Protein AF-K1TB72-F1 (afdb_monomer_lite)

Secondary structure (DSSP, 8-state):
----SB-TTT-PBPEEEEEEESS--EE-SS--SS-----STT-EE-SB-SSS-EEEEEEEETTTTEEE-PPPPPPPPHHHHHHHHHGGG-------

Foldseek 3Di:
DDDDQADPPPRDGWDKDKDFDQAWDKDDPDDDDDDPDQQDDPIAGAFDDGPPTTMHIWIADPVVRDIDGDRDDGDPHPVVVVCVVVVVVPPDDDDD

Radius of gyration: 19.25 Å; chains: 1; bounding box: 61×26×47 Å

Organism: NCBI:txid408170

pLDDT: mean 78.56, std 18.09, range [38.69, 98.06]

InterPro domains:
  IPR045504 Domain of unknown function DUF6487 [PF20097] (7-69)

Structure (mmCIF, N/CA/C/O backbone):
data_AF-K1TB72-F1
#
_entry.id   AF-K1TB72-F1
#
loop_
_atom_site.group_PDB
_atom_site.id
_atom_site.type_symbol
_atom_site.label_atom_id
_atom_site.label_alt_id
_atom_site.label_comp_id
_atom_site.label_asym_id
_atom_site.label_entity_id
_atom_site.label_seq_id
_atom_site.pdbx_PDB_ins_code
_atom_site.Cartn_x
_atom_site.Cartn_y
_atom_site.Cartn_z
_atom_site.occupancy
_atom_site.B_iso_or_equiv
_atom_site.auth_seq_id
_atom_site.auth_comp_id
_atom_site.auth_asym_id
_atom_site.auth_atom_id
_atom_site.pdbx_PDB_model_num
ATOM 1 N N . MET A 1 1 ? 9.975 11.547 6.328 1.00 56.12 1 MET A N 1
ATOM 2 C CA . MET A 1 1 ? 9.130 11.619 7.536 1.00 56.12 1 MET A CA 1
ATOM 3 C C . MET A 1 1 ? 8.634 10.222 7.785 1.00 56.12 1 MET A C 1
ATOM 5 O O . MET A 1 1 ? 8.154 9.630 6.828 1.00 56.12 1 MET A O 1
ATOM 9 N N . THR A 1 2 ? 8.786 9.721 9.005 1.00 81.12 2 THR A N 1
ATOM 10 C CA . THR A 1 2 ? 8.249 8.423 9.402 1.00 81.12 2 THR A CA 1
ATOM 11 C C . THR A 1 2 ? 6.823 8.573 9.934 1.00 81.12 2 THR A C 1
ATOM 13 O O . THR A 1 2 ? 6.527 9.549 10.627 1.00 81.12 2 THR A O 1
ATOM 16 N N . ILE A 1 3 ? 5.921 7.650 9.599 1.00 87.62 3 ILE A N 1
ATOM 17 C CA . ILE A 1 3 ? 4.568 7.592 10.154 1.00 87.62 3 ILE A CA 1
ATOM 18 C C . ILE A 1 3 ? 4.688 7.204 11.630 1.00 87.62 3 ILE A C 1
ATOM 20 O O . ILE A 1 3 ? 5.278 6.179 11.975 1.00 87.62 3 ILE A O 1
ATOM 24 N N . GLY A 1 4 ? 4.128 8.046 12.500 1.00 90.19 4 GLY A N 1
ATOM 25 C CA . GLY A 1 4 ? 4.056 7.792 13.936 1.00 90.19 4 GLY A CA 1
ATOM 26 C C . GLY A 1 4 ? 3.054 6.695 14.307 1.00 90.19 4 GLY A C 1
ATOM 27 O O . GLY A 1 4 ? 2.498 5.994 13.466 1.00 90.19 4 GLY A O 1
ATOM 28 N N . ASP A 1 5 ? 2.796 6.553 15.600 1.00 94.19 5 ASP A N 1
ATOM 29 C CA . ASP A 1 5 ? 1.813 5.622 16.161 1.00 94.19 5 ASP A CA 1
ATOM 30 C C . ASP A 1 5 ? 0.387 6.198 16.215 1.00 94.19 5 ASP A C 1
ATOM 32 O O . ASP A 1 5 ? -0.560 5.453 16.457 1.00 94.19 5 ASP A O 1
ATOM 36 N N . LYS A 1 6 ? 0.212 7.504 15.970 1.00 96.81 6 LYS A N 1
ATOM 37 C CA . LYS A 1 6 ? -1.090 8.185 15.975 1.00 96.81 6 LYS A CA 1
ATOM 38 C C . LYS A 1 6 ? -1.529 8.614 14.575 1.00 96.81 6 LYS A C 1
ATOM 40 O O . LYS A 1 6 ? -0.741 9.104 13.769 1.00 96.81 6 LYS A O 1
ATOM 45 N N . CYS A 1 7 ? -2.820 8.466 14.305 1.00 96.69 7 CYS A N 1
ATOM 46 C CA . CYS A 1 7 ? -3.469 8.866 13.069 1.00 96.69 7 CYS A CA 1
ATOM 47 C C . CYS A 1 7 ? -3.429 10.396 12.926 1.00 96.69 7 CYS A C 1
ATOM 49 O O . CYS A 1 7 ? -3.906 11.094 13.824 1.00 96.69 7 CYS A O 1
ATOM 51 N N . PRO A 1 8 ? -2.947 10.940 11.796 1.00 95.50 8 PRO A N 1
ATOM 52 C CA . PRO A 1 8 ? -2.843 12.384 11.601 1.00 95.50 8 PRO A CA 1
ATOM 53 C C . PRO A 1 8 ? -4.207 13.073 11.441 1.00 95.50 8 PRO A C 1
ATOM 55 O O . PRO A 1 8 ? -4.275 14.294 11.522 1.00 95.50 8 PRO A O 1
ATOM 58 N N . TYR A 1 9 ? -5.288 12.314 11.228 1.00 96.00 9 TYR A N 1
ATOM 59 C CA . TYR A 1 9 ? -6.635 12.860 11.038 1.00 96.00 9 TYR A CA 1
AT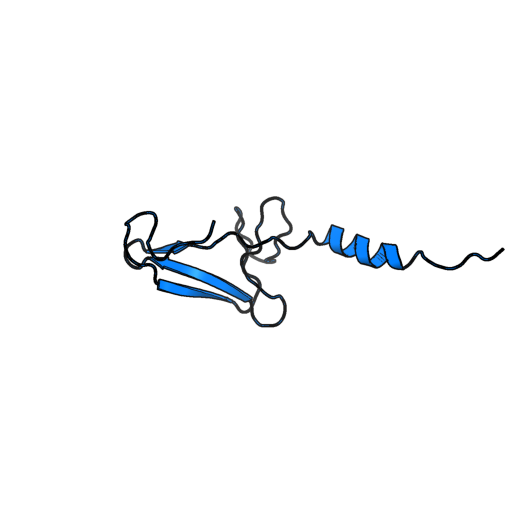OM 60 C C . TYR A 1 9 ? -7.465 12.881 12.326 1.00 96.00 9 TYR A C 1
ATOM 62 O O . TYR A 1 9 ? -8.179 13.847 12.571 1.00 96.00 9 TYR A O 1
ATOM 70 N N . CYS A 1 10 ? -7.386 11.833 13.156 1.00 97.62 10 CYS A N 1
ATOM 71 C CA . CYS A 1 10 ? -8.217 11.703 14.363 1.00 97.62 10 CYS A CA 1
ATOM 72 C C . CYS A 1 10 ? -7.426 11.571 15.674 1.00 97.62 10 CYS A C 1
ATOM 74 O O . CYS A 1 10 ? -8.030 11.497 16.742 1.00 97.62 10 CYS A O 1
ATOM 76 N N . GLY A 1 11 ? -6.092 11.498 15.613 1.00 96.94 11 GLY A N 1
ATOM 77 C CA . GLY A 1 11 ? -5.208 11.387 16.779 1.00 96.94 11 GLY A CA 1
ATOM 78 C C . GLY A 1 11 ? -5.199 10.023 17.481 1.00 96.94 11 GLY A C 1
ATOM 79 O O . GLY A 1 11 ? -4.471 9.855 18.456 1.00 96.94 11 GLY A O 1
ATOM 80 N N . ARG A 1 12 ? -5.985 9.041 17.018 1.00 97.56 12 ARG A N 1
ATOM 81 C CA . ARG A 1 12 ? -6.054 7.695 17.616 1.00 97.56 12 ARG A CA 1
ATOM 82 C C . ARG A 1 12 ? -4.920 6.787 17.168 1.00 97.56 12 ARG A C 1
ATOM 84 O O . ARG A 1 12 ? -4.223 7.092 16.210 1.00 97.56 12 ARG A O 1
ATOM 91 N N . GLU A 1 13 ? -4.746 5.667 17.859 1.00 97.69 13 GLU A N 1
ATOM 92 C CA . GLU A 1 13 ? -3.685 4.708 17.551 1.00 97.69 13 GLU A CA 1
ATOM 93 C C . GLU A 1 13 ? -3.842 4.061 16.177 1.00 97.69 13 GLU A C 1
ATOM 95 O O . GLU A 1 13 ? -4.943 3.766 15.709 1.00 97.69 13 GLU A O 1
ATOM 100 N N . LEU A 1 14 ? -2.697 3.859 15.537 1.00 97.81 14 LEU A N 1
ATOM 101 C CA . LEU A 1 14 ? -2.561 3.189 14.261 1.00 97.81 14 LEU A CA 1
ATOM 102 C C . LEU A 1 14 ? -2.147 1.735 14.466 1.00 97.81 14 LEU A C 1
ATOM 104 O O . LEU A 1 14 ? -1.167 1.439 15.149 1.00 97.81 14 LEU A O 1
ATOM 108 N N . LEU A 1 15 ? -2.844 0.832 13.784 1.00 97.44 15 LEU A N 1
ATOM 109 C CA . LEU A 1 15 ? -2.495 -0.580 13.729 1.00 97.44 15 LEU A CA 1
ATOM 110 C C . LEU A 1 15 ? -1.389 -0.789 12.692 1.00 97.44 15 LEU A C 1
ATOM 112 O O . LEU A 1 15 ? -1.520 -0.360 11.546 1.00 97.44 15 LEU A O 1
ATOM 116 N N . SER A 1 16 ? -0.298 -1.441 13.085 1.00 95.94 16 SER A N 1
ATOM 117 C CA . SER A 1 16 ? 0.756 -1.856 12.152 1.00 95.94 16 SER A CA 1
ATOM 118 C C . SER A 1 16 ? 0.318 -3.074 11.345 1.00 95.94 16 SER A C 1
ATOM 120 O O . SER A 1 16 ? -0.282 -3.998 11.893 1.00 95.94 16 SER A O 1
ATOM 122 N N . GLY A 1 17 ? 0.658 -3.104 10.059 1.00 94.50 17 GLY A N 1
ATOM 123 C CA . GLY A 1 17 ? 0.386 -4.247 9.195 1.00 94.50 17 GLY A CA 1
ATOM 124 C C . GLY A 1 17 ? 1.016 -4.096 7.816 1.00 94.50 17 GLY A C 1
ATOM 125 O O . GLY A 1 17 ? 1.862 -3.231 7.594 1.00 94.50 17 GLY A O 1
ATOM 126 N N . TYR A 1 18 ? 0.568 -4.926 6.878 1.00 92.62 18 TYR A N 1
ATOM 127 C CA . TYR A 1 18 ? 1.111 -4.981 5.524 1.00 92.62 18 TYR A CA 1
ATOM 128 C C . TYR A 1 18 ? -0.010 -4.950 4.487 1.00 92.62 18 TYR A C 1
ATOM 130 O O . TYR A 1 18 ? -1.001 -5.668 4.624 1.00 92.62 18 TYR A O 1
ATOM 138 N N . LEU A 1 19 ? 0.175 -4.184 3.411 1.00 91.88 19 LEU A N 1
ATOM 139 C CA . LEU A 1 19 ? -0.526 -4.454 2.155 1.00 91.88 19 LEU A CA 1
ATOM 140 C C . LEU A 1 19 ? 0.221 -5.577 1.441 1.00 91.88 19 LEU A C 1
ATOM 142 O O . LEU A 1 19 ? 1.442 -5.503 1.327 1.00 91.88 19 LEU A O 1
ATOM 146 N N . GLN A 1 20 ? -0.482 -6.611 0.982 1.00 90.44 20 GLN A N 1
ATOM 147 C CA . GLN A 1 20 ? 0.141 -7.821 0.438 1.00 90.44 20 GLN A CA 1
ATOM 148 C C . GLN A 1 20 ? -0.511 -8.247 -0.875 1.00 90.44 20 GLN A C 1
ATOM 150 O O . GLN A 1 20 ? -1.729 -8.183 -1.033 1.00 90.44 20 GLN A O 1
ATOM 155 N N . SER A 1 21 ? 0.312 -8.704 -1.815 1.00 86.44 21 SER A N 1
ATOM 156 C CA . SER A 1 21 ? -0.116 -9.228 -3.107 1.00 86.44 21 SER A CA 1
ATOM 157 C C . SER A 1 21 ? 0.886 -10.256 -3.640 1.00 86.44 21 SER A C 1
ATOM 159 O O . SER A 1 21 ? 2.075 -10.246 -3.316 1.00 86.44 21 SER A O 1
ATOM 161 N N . ALA A 1 22 ? 0.411 -11.141 -4.516 1.00 82.69 22 ALA A N 1
ATOM 162 C CA . ALA A 1 22 ? 1.274 -12.043 -5.279 1.00 82.69 22 ALA A CA 1
ATOM 163 C C . ALA A 1 22 ? 2.078 -11.311 -6.376 1.00 82.69 22 ALA A C 1
ATOM 165 O O . ALA A 1 22 ? 3.025 -11.871 -6.926 1.00 82.69 22 ALA A O 1
ATOM 166 N N . ARG A 1 23 ? 1.696 -10.074 -6.723 1.00 80.56 23 ARG A N 1
ATOM 167 C CA . ARG A 1 23 ? 2.338 -9.219 -7.738 1.00 80.56 23 ARG A CA 1
ATOM 168 C C . ARG A 1 23 ? 2.685 -7.855 -7.155 1.00 80.56 23 ARG A C 1
ATOM 170 O O . ARG A 1 23 ? 2.079 -7.461 -6.168 1.00 80.56 23 ARG A O 1
ATOM 177 N N . GLN A 1 24 ? 3.586 -7.128 -7.820 1.00 83.88 24 GLN A N 1
ATOM 178 C CA . GLN A 1 24 ? 3.966 -5.760 -7.455 1.00 83.88 24 GLN A CA 1
ATOM 179 C C . GLN A 1 24 ? 2.742 -4.871 -7.182 1.00 83.88 24 GLN A C 1
ATOM 181 O O . GLN A 1 24 ? 1.819 -4.822 -7.994 1.00 83.88 24 GLN A O 1
ATOM 186 N N . ILE A 1 25 ? 2.768 -4.150 -6.060 1.00 88.81 25 ILE A N 1
ATOM 187 C CA . ILE A 1 25 ? 1.770 -3.132 -5.726 1.00 88.81 25 ILE A CA 1
ATOM 188 C C . ILE A 1 25 ? 2.298 -1.786 -6.222 1.00 88.81 25 ILE A C 1
ATOM 190 O O . ILE A 1 25 ? 3.414 -1.382 -5.872 1.00 88.81 25 ILE A O 1
ATOM 194 N N . ILE A 1 26 ? 1.493 -1.102 -7.031 1.00 89.94 26 ILE A N 1
ATOM 195 C CA . ILE A 1 26 ? 1.773 0.243 -7.535 1.00 89.94 26 ILE A CA 1
ATOM 196 C C . ILE A 1 26 ? 0.652 1.200 -7.134 1.00 89.94 26 ILE A C 1
ATOM 198 O O . ILE A 1 26 ? -0.489 0.783 -6.936 1.00 89.94 26 ILE A O 1
ATOM 202 N N . TRP A 1 27 ? 0.986 2.481 -7.051 1.00 91.25 27 TRP A N 1
ATOM 203 C CA . TRP A 1 27 ? 0.022 3.570 -7.070 1.00 91.25 27 TRP A CA 1
ATOM 204 C C . TRP A 1 27 ? 0.129 4.283 -8.417 1.00 91.25 27 TRP A C 1
ATOM 206 O O . TRP A 1 27 ? 1.238 4.590 -8.860 1.00 91.25 27 TRP A O 1
ATOM 216 N N . SER A 1 28 ? -1.018 4.533 -9.038 1.00 90.25 28 SER A N 1
ATOM 217 C CA . SER A 1 28 ? -1.157 5.286 -10.282 1.00 90.25 28 SER A CA 1
ATOM 218 C C . SER A 1 28 ? -2.420 6.145 -10.207 1.00 90.25 28 SER A C 1
ATOM 220 O O . SER A 1 28 ? -3.337 5.831 -9.443 1.00 90.25 28 SER A O 1
ATOM 222 N N . GLN A 1 29 ? -2.459 7.238 -10.970 1.00 89.88 29 GLN A N 1
ATOM 223 C CA . GLN A 1 29 ? -3.667 8.061 -11.111 1.00 89.88 29 GLN A CA 1
ATOM 224 C C . GLN A 1 29 ? -4.698 7.409 -12.038 1.00 89.88 29 GLN A C 1
ATOM 226 O O . GLN A 1 29 ? -5.888 7.694 -11.918 1.00 89.88 29 GLN A O 1
ATOM 231 N N . GLU A 1 30 ? -4.246 6.532 -12.935 1.00 88.50 30 GLU A N 1
ATOM 232 C CA . GLU A 1 30 ? -5.095 5.798 -13.864 1.00 88.50 30 GLU A CA 1
ATOM 233 C C . GLU A 1 30 ? -5.228 4.332 -13.439 1.00 88.50 30 GLU A C 1
ATOM 235 O O . GLU A 1 30 ? -4.319 3.724 -12.866 1.00 88.50 30 GLU A O 1
ATOM 240 N N . GLU A 1 31 ? -6.388 3.740 -13.719 1.00 87.81 31 GLU A N 1
ATOM 241 C CA . GLU A 1 31 ? -6.595 2.316 -13.484 1.00 87.81 31 GLU A CA 1
ATOM 242 C C . GLU A 1 31 ? -5.819 1.497 -14.524 1.00 87.81 31 GLU A C 1
ATOM 244 O O . GLU A 1 31 ? -6.072 1.585 -15.726 1.00 87.81 31 GLU A O 1
ATOM 249 N N . LYS A 1 32 ? -4.904 0.639 -14.060 1.00 83.62 32 LYS A N 1
ATOM 250 C CA . LYS A 1 32 ? -4.214 -0.334 -14.916 1.00 83.62 32 LYS A CA 1
ATOM 251 C C . LYS A 1 32 ? -4.868 -1.706 -14.767 1.00 83.62 32 LYS A C 1
ATOM 253 O O . LYS A 1 32 ? -4.972 -2.230 -13.664 1.00 83.62 32 LYS A O 1
ATOM 258 N N . SER A 1 33 ? -5.265 -2.319 -15.881 1.00 77.62 33 SER A N 1
ATOM 259 C CA . SER A 1 33 ? -5.974 -3.613 -15.887 1.00 77.62 33 SER A CA 1
ATOM 260 C C . SER A 1 33 ? -5.148 -4.786 -16.431 1.00 77.62 33 SER A C 1
ATOM 262 O O . SER A 1 33 ? -5.496 -5.944 -16.208 1.00 77.62 33 SER A O 1
ATOM 264 N N . ILE A 1 34 ? -4.033 -4.515 -17.123 1.00 73.75 34 ILE A N 1
ATOM 265 C CA . ILE A 1 34 ? -3.237 -5.540 -17.825 1.00 73.75 34 ILE A CA 1
ATOM 266 C C . ILE A 1 34 ? -1.810 -5.628 -17.266 1.00 73.75 34 ILE A C 1
ATOM 268 O O . ILE A 1 34 ? -1.338 -6.716 -16.924 1.00 73.75 34 ILE A O 1
ATOM 272 N N . SER A 1 35 ? -1.114 -4.493 -17.147 1.00 73.50 35 SER A N 1
ATOM 273 C CA . SER A 1 35 ? 0.261 -4.426 -16.643 1.00 73.50 35 SER A CA 1
ATOM 274 C C . SER A 1 35 ? 0.376 -3.498 -15.441 1.00 73.50 35 SER A C 1
ATOM 276 O O . SER A 1 35 ? 0.205 -2.291 -15.554 1.00 73.50 35 SER A O 1
ATOM 278 N N . PHE A 1 36 ? 0.756 -4.067 -14.300 1.00 75.94 36 PHE A N 1
ATOM 279 C CA . PHE A 1 36 ? 1.036 -3.329 -13.068 1.00 75.94 36 PHE A CA 1
ATOM 280 C C . PHE A 1 36 ? 2.525 -2.987 -12.999 1.00 75.94 36 PHE A C 1
ATOM 282 O O . PHE A 1 36 ? 3.270 -3.541 -12.191 1.00 75.94 36 PHE A O 1
ATOM 289 N N . ARG A 1 37 ? 2.979 -2.143 -13.928 1.00 76.31 37 ARG A N 1
ATOM 290 C CA . ARG A 1 37 ? 4.332 -1.577 -13.931 1.00 76.31 37 ARG A CA 1
ATOM 291 C C . ARG A 1 37 ? 4.224 -0.085 -13.652 1.00 76.31 37 ARG A C 1
ATOM 293 O O . ARG A 1 37 ? 3.325 0.557 -14.170 1.00 76.31 37 ARG A O 1
ATOM 300 N N . ALA A 1 38 ? 5.149 0.435 -12.853 1.00 76.62 38 ALA A N 1
ATOM 301 C CA . ALA A 1 38 ? 5.333 1.873 -12.685 1.00 76.62 38 ALA A CA 1
ATOM 302 C C . ALA A 1 38 ? 6.205 2.400 -13.837 1.00 76.62 38 ALA A C 1
ATOM 304 O O . ALA A 1 38 ? 7.412 2.606 -13.680 1.00 76.62 38 ALA A O 1
ATOM 305 N N . ASP A 1 39 ? 5.622 2.454 -15.030 1.00 71.50 39 ASP A N 1
ATOM 306 C CA . ASP A 1 39 ? 6.284 2.839 -16.279 1.00 71.50 39 ASP A CA 1
ATOM 307 C C . ASP A 1 39 ? 5.970 4.271 -16.718 1.00 71.50 39 ASP A C 1
ATOM 309 O O . ASP A 1 39 ? 6.773 4.865 -17.443 1.00 71.50 39 ASP A O 1
ATOM 313 N N . GLU A 1 40 ? 4.866 4.838 -16.239 1.00 71.88 40 GLU A N 1
ATOM 314 C CA . GLU A 1 40 ? 4.462 6.211 -16.520 1.00 71.88 40 GLU A CA 1
ATOM 315 C C . GLU A 1 40 ? 5.066 7.212 -15.530 1.00 71.88 40 GLU A C 1
ATOM 317 O O . GLU A 1 40 ? 5.377 6.910 -14.371 1.00 71.88 40 GLU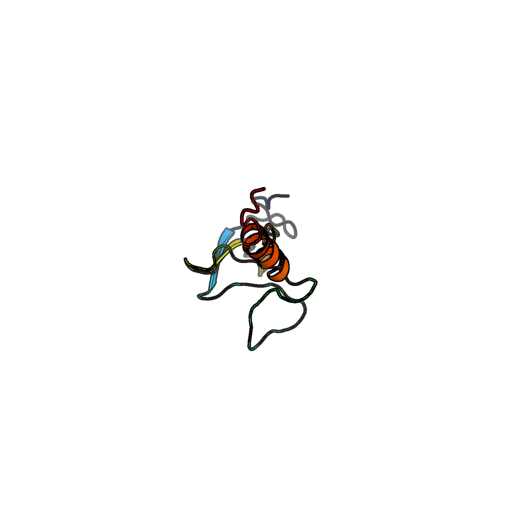 A O 1
ATOM 322 N N . ASP A 1 41 ? 5.249 8.446 -16.001 1.00 71.94 41 ASP A N 1
ATOM 323 C CA . ASP A 1 41 ? 5.738 9.538 -15.170 1.00 71.94 41 ASP A CA 1
ATOM 324 C C . ASP A 1 41 ? 4.713 9.882 -14.085 1.00 71.94 41 ASP A C 1
ATOM 326 O O . ASP A 1 41 ? 3.662 10.455 -14.351 1.00 71.94 41 ASP A O 1
ATOM 330 N N . GLY A 1 42 ? 5.054 9.553 -12.839 1.00 80.44 42 GLY A N 1
ATOM 331 C CA . GLY A 1 42 ? 4.205 9.801 -11.672 1.00 80.44 42 GLY A CA 1
ATOM 332 C C . GLY A 1 42 ? 3.721 8.530 -10.980 1.00 80.44 42 GLY A C 1
ATOM 333 O O . GLY A 1 42 ? 3.317 8.618 -9.820 1.00 80.44 42 GLY A O 1
ATOM 334 N N . ASP A 1 43 ? 3.843 7.367 -11.626 1.00 88.19 43 ASP A N 1
ATOM 335 C CA . ASP A 1 43 ? 3.580 6.085 -10.979 1.00 88.19 43 ASP A CA 1
ATOM 336 C C . ASP A 1 43 ? 4.596 5.821 -9.865 1.0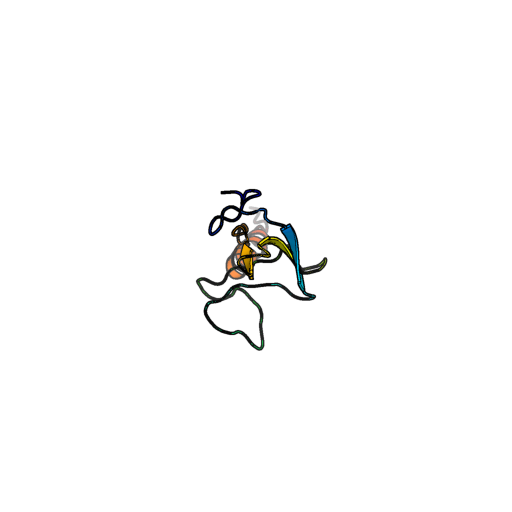0 88.19 43 ASP A C 1
ATOM 338 O O . ASP A 1 43 ? 5.788 6.141 -9.968 1.00 88.19 43 ASP A O 1
ATOM 342 N N . LEU A 1 44 ? 4.123 5.196 -8.787 1.00 89.00 44 LEU A N 1
ATOM 343 C CA . LEU A 1 44 ? 4.952 4.833 -7.646 1.00 89.00 44 LEU A CA 1
ATOM 344 C C . LEU A 1 44 ? 4.902 3.330 -7.424 1.00 89.00 44 LEU A C 1
ATOM 346 O O . LEU A 1 44 ? 3.834 2.741 -7.264 1.00 89.00 44 LEU A O 1
ATOM 350 N N . VAL A 1 45 ? 6.075 2.712 -7.323 1.00 89.25 45 VAL A N 1
ATOM 351 C CA . VAL A 1 45 ? 6.185 1.381 -6.731 1.00 89.25 45 VAL A CA 1
ATOM 352 C C . VAL A 1 45 ? 5.931 1.528 -5.236 1.00 89.25 45 VAL A C 1
ATOM 354 O O . VAL A 1 45 ? 6.603 2.323 -4.580 1.00 89.25 45 VAL A O 1
ATOM 357 N N . VAL A 1 46 ? 4.963 0.775 -4.714 1.00 91.06 46 VAL A N 1
ATOM 358 C CA . VAL A 1 46 ? 4.576 0.787 -3.295 1.00 91.06 46 VAL A CA 1
ATOM 359 C C . VAL A 1 46 ? 5.195 -0.394 -2.555 1.00 91.06 46 VAL A C 1
ATOM 361 O O . VAL A 1 46 ? 5.677 -0.241 -1.439 1.00 91.06 46 VAL A O 1
ATOM 364 N N . SER A 1 47 ? 5.216 -1.572 -3.175 1.00 87.69 47 SER A N 1
ATOM 365 C CA . SER A 1 47 ? 5.736 -2.782 -2.538 1.00 87.69 47 SER A CA 1
ATOM 366 C C . SER A 1 47 ? 7.255 -2.927 -2.594 1.00 87.69 47 SER A C 1
ATOM 368 O O . SER A 1 47 ? 7.880 -2.620 -3.613 1.00 87.69 47 SER A O 1
ATOM 370 N N . HIS A 1 48 ? 7.813 -3.566 -1.572 1.00 77.69 48 HIS A N 1
ATOM 371 C CA . HIS A 1 48 ? 9.162 -4.114 -1.555 1.00 77.69 48 HIS A CA 1
ATOM 372 C C . HIS A 1 48 ? 9.227 -5.470 -2.284 1.00 77.69 48 HIS A C 1
ATOM 374 O O . HIS A 1 48 ? 8.270 -6.241 -2.259 1.00 77.69 48 HIS A O 1
ATOM 380 N N . GLY A 1 49 ? 10.371 -5.755 -2.922 1.00 62.94 49 GLY A N 1
ATOM 381 C CA . GLY A 1 49 ? 10.679 -7.057 -3.530 1.00 62.94 49 GLY A CA 1
ATOM 382 C C . GLY A 1 49 ? 10.022 -7.323 -4.894 1.00 62.94 49 GLY A C 1
ATOM 383 O O . GLY A 1 49 ? 8.877 -6.970 -5.148 1.00 62.94 49 GLY A O 1
ATOM 384 N N . ILE A 1 50 ? 10.771 -7.957 -5.805 1.00 57.41 50 ILE A N 1
ATOM 385 C CA . ILE A 1 50 ? 10.239 -8.486 -7.083 1.00 57.41 50 ILE A CA 1
ATOM 386 C C . ILE A 1 50 ? 10.073 -10.018 -7.005 1.00 57.41 50 ILE A C 1
ATOM 388 O O . ILE A 1 50 ? 9.318 -10.590 -7.783 1.00 57.41 50 ILE A O 1
ATOM 392 N N . TRP A 1 51 ? 10.751 -10.687 -6.060 1.00 55.25 51 TRP A N 1
ATOM 393 C CA . TRP A 1 51 ? 10.965 -12.141 -6.098 1.00 55.25 51 TRP A CA 1
ATOM 394 C C . TRP A 1 51 ? 10.536 -12.915 -4.835 1.00 55.25 51 TRP A C 1
ATOM 396 O O . TRP A 1 51 ? 10.525 -14.138 -4.879 1.00 55.25 51 TRP A O 1
ATOM 406 N N . GLU A 1 52 ? 10.129 -12.253 -3.745 1.00 55.12 52 GLU A N 1
ATOM 407 C CA . GLU A 1 52 ? 9.852 -12.890 -2.431 1.00 55.12 52 GLU A CA 1
ATOM 408 C C . GLU A 1 52 ? 8.417 -12.638 -1.922 1.00 55.12 52 GLU A C 1
ATOM 410 O O . GLU A 1 52 ? 8.121 -12.754 -0.736 1.00 55.12 52 GLU A O 1
ATOM 415 N N . GLY A 1 53 ? 7.503 -12.303 -2.836 1.00 60.38 53 GLY A N 1
ATOM 416 C CA . GLY A 1 53 ? 6.191 -11.753 -2.497 1.00 60.38 53 GLY A CA 1
ATOM 417 C C . GLY A 1 53 ? 6.235 -10.228 -2.450 1.00 60.38 53 GLY A C 1
ATOM 418 O O . GLY A 1 53 ? 7.275 -9.624 -2.196 1.00 60.38 53 GLY A O 1
ATOM 419 N N . SER A 1 54 ? 5.109 -9.601 -2.782 1.00 81.88 54 SER A N 1
ATOM 420 C CA . SER A 1 54 ? 5.012 -8.153 -2.897 1.00 81.88 54 SER A CA 1
ATOM 421 C C . SER A 1 54 ? 4.228 -7.612 -1.714 1.00 81.88 54 SER A C 1
ATOM 423 O O . SER A 1 54 ? 3.025 -7.848 -1.590 1.00 81.88 54 SER A O 1
ATOM 425 N N . PHE A 1 55 ? 4.921 -6.910 -0.823 1.00 89.25 55 PHE A N 1
ATOM 426 C CA . PHE A 1 55 ? 4.293 -6.314 0.348 1.00 89.25 55 PHE A CA 1
ATOM 427 C C . PHE A 1 55 ? 4.807 -4.906 0.624 1.00 89.25 55 PHE A C 1
ATOM 429 O O . PHE A 1 55 ? 5.910 -4.546 0.218 1.00 89.25 55 PHE A O 1
ATOM 436 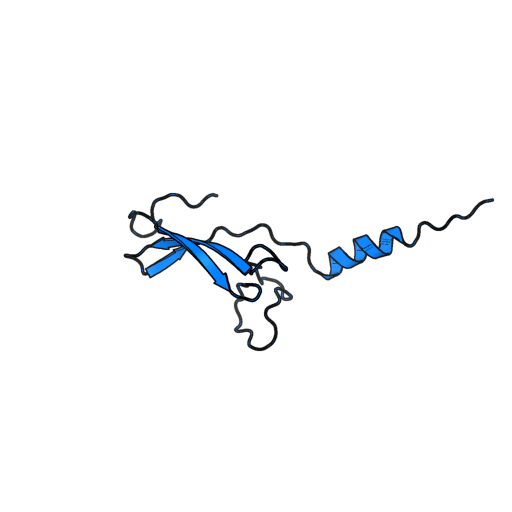N N . ALA A 1 56 ? 3.996 -4.107 1.310 1.00 90.69 56 ALA A N 1
ATOM 437 C CA . ALA A 1 56 ? 4.359 -2.777 1.779 1.00 90.69 56 ALA A CA 1
ATOM 438 C C . ALA A 1 56 ? 3.943 -2.616 3.240 1.00 90.69 56 ALA A C 1
ATOM 440 O O . ALA A 1 56 ? 2.786 -2.882 3.578 1.00 90.69 56 ALA A O 1
ATOM 441 N N . ASP A 1 57 ? 4.872 -2.174 4.087 1.00 91.56 57 ASP A N 1
ATOM 442 C CA . ASP A 1 57 ? 4.562 -1.748 5.447 1.00 91.56 57 ASP A CA 1
ATOM 443 C C . ASP A 1 57 ? 3.533 -0.614 5.409 1.00 91.56 57 ASP A C 1
ATOM 445 O O . ASP A 1 57 ? 3.662 0.360 4.661 1.00 91.56 57 ASP A O 1
ATOM 449 N N . CYS A 1 58 ? 2.484 -0.745 6.214 1.00 93.88 58 CYS A N 1
ATOM 450 C CA . CYS A 1 58 ? 1.423 0.244 6.285 1.00 93.88 58 CYS A CA 1
ATOM 451 C C . CYS A 1 58 ? 0.898 0.386 7.712 1.00 93.88 58 CYS A C 1
ATOM 453 O O . CYS A 1 58 ? 1.082 -0.475 8.578 1.00 93.88 58 CYS A O 1
ATOM 455 N N . ARG A 1 59 ? 0.213 1.501 7.947 1.00 96.50 59 ARG A N 1
ATOM 456 C CA . ARG A 1 59 ? -0.525 1.764 9.176 1.00 96.50 59 ARG A CA 1
ATOM 457 C C . ARG A 1 59 ? -2.006 1.898 8.862 1.00 96.50 59 ARG A C 1
ATOM 459 O O . ARG A 1 59 ? -2.367 2.638 7.953 1.00 96.50 59 ARG A O 1
ATOM 466 N N . TYR A 1 60 ? -2.858 1.222 9.620 1.00 97.44 60 TYR A N 1
ATOM 467 C CA . TYR A 1 60 ? -4.307 1.283 9.462 1.00 97.44 60 TYR A CA 1
ATOM 468 C C . TYR A 1 60 ? -4.955 2.000 10.647 1.00 97.44 60 TYR A C 1
ATOM 470 O O . TYR A 1 60 ? -4.730 1.644 11.804 1.00 97.44 60 TYR A O 1
ATOM 478 N N . CYS A 1 61 ? -5.777 3.010 10.363 1.00 98.06 61 CYS A 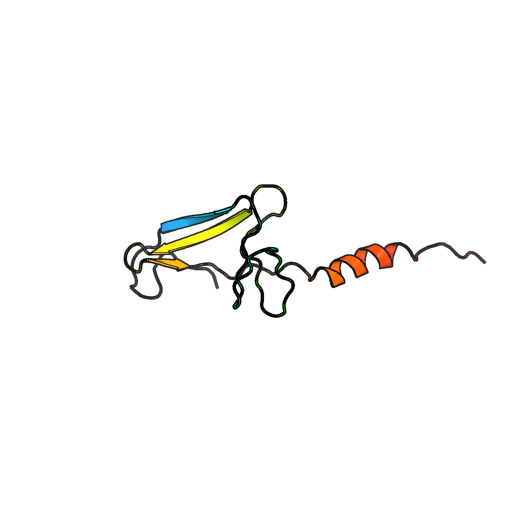N 1
ATOM 479 C CA . CYS A 1 61 ? -6.632 3.632 11.367 1.00 98.06 61 CYS A CA 1
ATOM 480 C C . CYS A 1 61 ? -8.024 2.998 11.304 1.00 98.06 61 CYS A C 1
ATOM 482 O O . CYS A 1 61 ? -8.769 3.264 10.361 1.00 98.06 61 CYS A O 1
ATOM 484 N N . ALA A 1 62 ? -8.388 2.207 12.316 1.00 97.56 62 ALA A N 1
ATOM 485 C CA . ALA A 1 62 ? -9.687 1.531 12.369 1.00 97.56 62 ALA A CA 1
ATOM 486 C C . ALA A 1 62 ? -10.876 2.505 12.416 1.00 97.56 62 ALA A C 1
ATOM 488 O O . ALA A 1 62 ? -11.920 2.232 11.835 1.00 97.56 62 ALA A O 1
ATOM 489 N N . ASP A 1 63 ? -10.705 3.663 13.057 1.00 97.69 63 ASP A N 1
ATOM 490 C CA . ASP A 1 63 ? -11.769 4.661 13.187 1.00 97.69 63 ASP A CA 1
ATOM 491 C C . ASP A 1 63 ? -11.993 5.481 11.911 1.00 97.69 63 ASP A C 1
ATOM 493 O O . ASP A 1 63 ? -13.128 5.795 11.569 1.00 97.69 63 ASP A O 1
ATOM 497 N N . CYS A 1 64 ? -10.919 5.841 11.200 1.00 98.00 64 CYS A N 1
ATOM 498 C CA . CYS A 1 64 ? -11.023 6.597 9.949 1.00 98.00 64 CYS A CA 1
ATOM 499 C C . CYS A 1 64 ? -11.202 5.699 8.718 1.00 98.00 64 CYS A C 1
ATOM 501 O O . CYS A 1 64 ? -11.587 6.196 7.665 1.00 98.00 64 CYS A O 1
ATOM 503 N N . GLY A 1 65 ? -10.880 4.406 8.819 1.00 97.31 65 GLY A N 1
ATOM 504 C CA . GLY A 1 65 ? -10.939 3.469 7.698 1.00 97.31 65 GLY A CA 1
ATOM 505 C C . GLY A 1 65 ? -9.870 3.703 6.626 1.00 97.31 65 GLY A C 1
ATOM 506 O O . GLY A 1 65 ? -10.085 3.353 5.470 1.00 97.31 65 GLY A O 1
ATOM 507 N N . ILE A 1 66 ? -8.727 4.296 6.984 1.00 96.56 66 ILE A N 1
ATOM 508 C CA . ILE A 1 66 ? -7.664 4.662 6.035 1.00 96.56 66 ILE A CA 1
ATOM 509 C C . ILE A 1 66 ? -6.375 3.884 6.280 1.00 96.56 66 ILE A C 1
ATOM 511 O O . ILE A 1 66 ? -6.024 3.567 7.421 1.00 96.56 66 ILE A O 1
ATOM 515 N N . PHE A 1 67 ? -5.637 3.664 5.195 1.00 96.00 67 PHE A N 1
ATOM 516 C CA . PHE A 1 67 ? -4.270 3.162 5.218 1.00 96.00 67 PHE A CA 1
ATOM 517 C C . PHE A 1 67 ? -3.296 4.311 4.979 1.00 96.00 67 PHE A C 1
ATOM 519 O O . PHE A 1 67 ? -3.496 5.140 4.093 1.00 96.00 67 PHE A O 1
ATOM 526 N N . LEU A 1 68 ? -2.227 4.341 5.762 1.00 95.00 68 LEU A N 1
ATOM 527 C CA . LEU A 1 68 ? -1.131 5.286 5.631 1.00 95.00 68 LEU A CA 1
ATOM 528 C C . LEU A 1 68 ? 0.120 4.510 5.246 1.00 95.00 68 LEU A C 1
ATOM 530 O O . LEU A 1 68 ? 0.465 3.516 5.891 1.00 95.00 68 LEU A O 1
ATOM 534 N N . LEU A 1 69 ? 0.794 4.983 4.205 1.00 92.44 69 LEU A N 1
ATOM 535 C CA . LEU A 1 69 ? 2.047 4.426 3.722 1.00 92.44 69 LEU A CA 1
ATOM 536 C C . LEU A 1 69 ? 3.066 5.544 3.575 1.00 92.44 69 LEU A C 1
ATOM 538 O O . LEU A 1 69 ? 2.756 6.628 3.076 1.00 92.44 69 LEU A O 1
ATOM 542 N N . GLU A 1 70 ? 4.291 5.274 4.005 1.00 89.19 70 GLU A N 1
ATOM 543 C CA . GLU A 1 70 ? 5.406 6.140 3.659 1.00 89.19 70 GLU A CA 1
ATOM 544 C C . GLU A 1 70 ? 5.767 5.907 2.206 1.00 89.19 70 GLU A C 1
ATOM 546 O O . GLU A 1 70 ? 5.824 4.769 1.744 1.00 89.19 70 GLU A O 1
ATOM 551 N N . ARG A 1 71 ? 6.043 6.991 1.481 1.00 86.50 71 ARG A N 1
ATOM 552 C CA . ARG A 1 71 ? 6.529 6.872 0.113 1.00 86.50 71 ARG A CA 1
ATOM 553 C C . ARG A 1 71 ? 7.871 6.127 0.128 1.00 86.50 71 ARG A C 1
ATOM 555 O O . ARG A 1 71 ? 8.842 6.681 0.651 1.00 86.50 71 ARG A O 1
ATOM 562 N N . PRO A 1 72 ? 7.970 4.936 -0.488 1.00 83.00 72 PRO A N 1
ATOM 563 C CA . PRO A 1 72 ? 9.226 4.211 -0.520 1.00 83.00 72 PRO A CA 1
ATOM 564 C C . PRO A 1 72 ? 10.188 4.862 -1.519 1.00 83.00 72 PRO A C 1
ATOM 566 O O . PRO A 1 72 ? 9.779 5.540 -2.475 1.00 83.00 72 PRO A O 1
ATOM 569 N N . ALA A 1 73 ? 11.485 4.627 -1.315 1.00 83.88 73 ALA A N 1
ATOM 570 C CA . ALA A 1 73 ? 12.508 5.005 -2.279 1.00 83.88 73 ALA A CA 1
ATOM 571 C C . ALA A 1 73 ? 12.223 4.320 -3.623 1.00 83.88 73 ALA A C 1
ATOM 573 O O . ALA A 1 73 ? 12.095 3.098 -3.697 1.00 83.88 73 ALA A O 1
ATOM 574 N N . GLN A 1 74 ? 12.091 5.118 -4.683 1.00 85.00 74 GLN A N 1
ATOM 575 C CA . GLN A 1 74 ? 11.719 4.593 -5.991 1.00 85.00 74 GLN A CA 1
ATOM 576 C C . GLN A 1 74 ? 12.924 3.923 -6.656 1.00 85.00 74 GLN A C 1
ATOM 578 O O . GLN A 1 74 ? 14.022 4.491 -6.640 1.00 85.00 74 GLN A O 1
ATOM 583 N N . PRO A 1 75 ? 12.752 2.723 -7.240 1.00 77.44 75 PRO A N 1
ATOM 584 C CA . PRO A 1 75 ? 13.826 2.092 -7.985 1.00 77.44 75 PRO A CA 1
ATOM 585 C C . PRO A 1 75 ? 14.191 2.952 -9.205 1.00 77.44 75 PRO A C 1
ATOM 587 O O . PRO A 1 75 ? 13.330 3.649 -9.747 1.00 77.44 75 PRO A O 1
ATOM 590 N N . PRO A 1 76 ? 15.446 2.885 -9.684 1.00 73.12 76 PRO A N 1
ATOM 591 C CA . PRO A 1 76 ? 15.828 3.561 -10.916 1.00 73.12 76 PRO A CA 1
ATOM 592 C C . PRO A 1 76 ? 14.943 3.086 -12.068 1.00 73.12 76 PRO A C 1
ATOM 594 O O . PRO A 1 76 ? 14.630 1.888 -12.170 1.00 73.12 76 PRO A O 1
ATOM 597 N N . LYS A 1 77 ? 14.564 4.018 -12.948 1.00 70.25 77 LYS A N 1
ATOM 598 C CA . LYS A 1 77 ? 13.686 3.712 -14.080 1.00 70.25 77 LYS A CA 1
ATOM 599 C C . LYS A 1 77 ? 14.329 2.629 -14.945 1.00 70.25 77 LYS A C 1
ATOM 601 O O . LYS A 1 77 ? 15.552 2.560 -15.098 1.00 70.25 77 LYS A O 1
ATOM 606 N N . PHE A 1 78 ? 13.507 1.762 -15.530 1.00 62.28 78 PHE A N 1
ATOM 607 C CA . PHE A 1 78 ? 13.981 0.584 -16.265 1.00 62.28 78 PHE A CA 1
ATOM 608 C C . PHE A 1 78 ? 15.036 0.921 -17.344 1.00 62.28 78 PHE A C 1
ATOM 610 O O . PHE A 1 78 ? 16.053 0.233 -17.451 1.00 62.28 78 PHE A O 1
ATOM 617 N N . GLY A 1 79 ? 14.861 2.030 -18.074 1.00 59.84 79 GLY A N 1
ATOM 618 C CA . GLY A 1 79 ? 15.814 2.496 -19.092 1.00 59.84 79 GLY A CA 1
ATOM 619 C C . GLY A 1 79 ? 17.183 2.940 -18.550 1.00 59.84 79 GLY A C 1
ATOM 620 O O . GLY A 1 79 ? 18.193 2.833 -19.247 1.00 59.84 79 GLY A O 1
ATOM 621 N N . GLU A 1 80 ? 17.263 3.384 -17.296 1.00 60.34 80 GLU A N 1
ATOM 622 C CA . GLU A 1 80 ? 18.526 3.760 -16.645 1.00 60.34 80 GLU A CA 1
ATOM 623 C C . GLU A 1 80 ? 19.298 2.523 -16.174 1.00 60.34 80 GLU A C 1
ATOM 625 O O . GLU A 1 80 ? 20.522 2.457 -16.313 1.00 60.34 80 GLU A O 1
ATOM 630 N N . ARG A 1 81 ? 18.581 1.484 -15.719 1.00 56.69 81 ARG A N 1
ATOM 631 C CA . ARG A 1 81 ? 19.176 0.190 -15.333 1.00 56.69 81 ARG A CA 1
ATOM 632 C C . ARG A 1 81 ? 19.863 -0.513 -16.507 1.00 56.69 81 ARG A C 1
ATOM 634 O O . ARG A 1 81 ? 20.869 -1.192 -16.304 1.00 56.69 81 ARG A O 1
ATOM 641 N N . LEU A 1 82 ? 19.352 -0.341 -17.729 1.00 53.69 82 LEU A N 1
ATOM 642 C CA . LEU A 1 82 ? 19.957 -0.902 -18.943 1.00 53.69 82 LEU A CA 1
ATOM 643 C C . LEU A 1 82 ? 21.264 -0.187 -19.325 1.00 53.69 82 LEU A C 1
ATOM 645 O O . LEU A 1 82 ? 22.234 -0.855 -19.690 1.00 53.69 82 LEU A O 1
ATOM 649 N N . ARG A 1 83 ? 21.351 1.140 -19.153 1.00 52.59 83 ARG A N 1
ATOM 650 C CA . ARG A 1 83 ? 22.581 1.910 -19.430 1.00 52.59 83 ARG A CA 1
ATOM 651 C C . ARG A 1 83 ? 23.781 1.433 -18.601 1.00 52.59 83 ARG A C 1
ATOM 653 O O . ARG A 1 83 ? 24.886 1.336 -19.131 1.00 52.59 83 ARG A O 1
ATOM 660 N N . GLY A 1 84 ? 23.561 1.052 -17.342 1.00 51.75 84 GLY A N 1
ATOM 661 C CA . GLY A 1 84 ? 24.618 0.536 -16.462 1.00 51.75 84 GLY A CA 1
ATOM 662 C C . GLY A 1 84 ? 25.167 -0.845 -16.851 1.00 51.75 84 GLY A C 1
ATOM 663 O O . GLY A 1 84 ? 26.339 -1.126 -16.603 1.00 51.75 84 GLY A O 1
ATOM 664 N N . LYS A 1 85 ? 24.359 -1.706 -17.491 1.00 50.06 85 LYS A N 1
ATOM 665 C CA . LYS A 1 85 ? 24.803 -3.039 -17.948 1.00 50.06 85 LYS A CA 1
ATOM 666 C C . LYS A 1 85 ? 25.527 -2.998 -19.297 1.00 50.06 85 LYS A C 1
ATOM 668 O O . LYS A 1 85 ? 26.513 -3.708 -19.460 1.00 50.06 85 LYS A O 1
ATOM 673 N N . PHE A 1 86 ? 25.094 -2.153 -20.234 1.00 45.28 86 PHE A N 1
ATOM 674 C CA . PHE A 1 86 ? 25.739 -2.047 -21.552 1.00 45.28 86 PHE A CA 1
ATOM 675 C C . PHE A 1 86 ? 26.993 -1.156 -21.563 1.00 45.28 86 PHE A C 1
ATOM 677 O O . PHE A 1 86 ? 27.862 -1.356 -22.408 1.00 45.28 86 PHE A O 1
ATOM 684 N N . GLY A 1 87 ? 27.151 -0.231 -20.607 1.00 43.94 87 GLY A N 1
ATOM 685 C CA . GLY A 1 87 ? 28.371 0.578 -20.469 1.00 43.94 87 GLY A CA 1
ATOM 686 C C . GLY A 1 87 ? 29.617 -0.215 -20.046 1.00 43.94 87 GLY A C 1
ATOM 687 O O . GLY A 1 87 ? 30.727 0.172 -20.392 1.00 43.94 87 GLY A O 1
ATOM 688 N N . ARG A 1 88 ? 29.454 -1.358 -19.360 1.00 50.00 88 ARG A N 1
ATOM 689 C CA . ARG A 1 88 ? 30.571 -2.256 -18.992 1.00 50.00 88 ARG A CA 1
ATOM 690 C C . ARG A 1 88 ? 30.988 -3.227 -20.100 1.00 50.00 88 ARG A C 1
ATOM 692 O O . ARG A 1 88 ? 32.026 -3.858 -19.972 1.00 50.00 88 ARG A O 1
ATOM 699 N N . LEU A 1 89 ? 30.206 -3.349 -21.174 1.00 47.44 89 LEU A N 1
ATOM 700 C CA . LEU A 1 89 ? 30.510 -4.243 -22.302 1.00 47.44 89 LEU A CA 1
ATOM 701 C C . LEU A 1 89 ? 31.346 -3.565 -23.406 1.00 47.44 89 LEU A C 1
ATOM 703 O O . LEU A 1 89 ? 31.735 -4.230 -24.357 1.00 47.44 89 LEU A O 1
ATOM 707 N N . ARG A 1 90 ? 31.648 -2.262 -23.287 1.00 45.25 90 ARG A N 1
ATOM 708 C CA . ARG A 1 90 ? 32.542 -1.512 -24.196 1.00 45.25 90 ARG A CA 1
ATOM 709 C C . ARG A 1 90 ? 33.892 -1.165 -23.549 1.00 45.25 90 ARG A C 1
ATOM 711 O O . ARG A 1 90 ? 34.419 -0.082 -23.759 1.00 45.25 90 ARG A O 1
ATOM 718 N N . GLY A 1 91 ? 34.428 -2.072 -22.740 1.00 44.06 91 GLY A N 1
ATOM 719 C CA . GLY A 1 91 ? 35.821 -2.044 -22.289 1.00 44.06 91 GLY A CA 1
ATOM 720 C C . GLY A 1 91 ? 36.563 -3.240 -22.869 1.00 44.06 91 GLY A C 1
ATOM 721 O O . GLY A 1 91 ? 36.959 -4.121 -22.120 1.00 44.06 91 GLY A O 1
ATOM 722 N N . GLY A 1 92 ? 36.614 -3.331 -24.200 1.00 40.31 92 GLY A N 1
ATOM 723 C CA . GLY A 1 92 ? 37.470 -4.280 -24.905 1.00 40.31 92 GLY A CA 1
ATOM 724 C C . GLY A 1 92 ? 38.779 -3.585 -25.249 1.00 40.31 92 GLY A C 1
ATOM 725 O O . GLY A 1 92 ? 38.749 -2.482 -25.792 1.00 40.31 92 GLY A O 1
ATOM 726 N N . ASP A 1 93 ? 39.883 -4.222 -24.876 1.00 47.78 93 ASP A N 1
ATOM 727 C CA . ASP A 1 93 ? 41.258 -3.804 -25.118 1.00 47.78 93 ASP A CA 1
ATOM 728 C C . ASP A 1 93 ? 41.504 -3.334 -26.560 1.00 47.78 93 ASP A C 1
ATOM 730 O O . ASP A 1 93 ? 41.162 -4.018 -27.525 1.00 47.78 93 ASP A O 1
ATOM 734 N N . THR A 1 94 ? 42.203 -2.210 -26.694 1.00 38.69 94 THR A N 1
ATOM 735 C CA . THR A 1 94 ? 43.070 -1.957 -27.848 1.00 38.69 94 THR A CA 1
ATOM 736 C C . THR A 1 94 ? 44.448 -1.623 -27.307 1.00 38.69 94 THR A C 1
ATOM 738 O O . THR A 1 94 ? 44.704 -0.504 -26.870 1.00 38.69 94 THR A O 1
ATOM 741 N N . THR A 1 95 ? 45.301 -2.644 -27.282 1.00 41.78 95 THR A N 1
ATOM 742 C CA . THR A 1 95 ? 46.753 -2.517 -27.394 1.00 41.78 95 THR A CA 1
ATOM 743 C C . THR A 1 95 ? 47.109 -1.848 -28.716 1.00 41.78 95 THR A C 1
ATOM 745 O O . THR A 1 95 ? 46.696 -2.350 -29.761 1.00 41.78 95 THR A O 1
ATOM 748 N N . GLU A 1 96 ? 47.901 -0.782 -28.649 1.00 40.34 96 GLU A N 1
ATOM 749 C CA . GLU A 1 96 ? 49.196 -0.636 -29.336 1.00 40.34 96 GLU A CA 1
ATOM 750 C C . GLU A 1 96 ? 50.066 0.362 -28.561 1.00 40.34 96 GLU A C 1
ATOM 752 O O . GLU A 1 96 ? 49.515 1.378 -28.076 1.00 40.34 96 GLU A O 1
#

Sequence (96 aa):
MTIGDKCPYCGRELLSGYLQSARQIIWSQEEKSISFRADEDGDLVVSHGIWEGSFADCRYCADCGIFLLERPAQPPKFGERLRGKFGRLRGGDTTE

=== Feature glossary ===
The record interleaves many kinds of information about one protein. Here is each kind framed as the question it answers.

Q: What does the local fold look like, residue by residue?
A: A 3Di character summarizes, for each residue, the relative orientation of the Cα frame of its nearest spatial neighbor. Because it encodes fold topology rather than chemistry, 3Di alignments detect remote structural similarity that sequence alignment misses.

Q: Which residues are in helices, strands, or loops?
A: Secondary structure is the local, repeating backbone conformation. DSSP classifies it into eight states by reading the hydrogen-bond network: three helix types (H, G, I), two β types (E, B), two non-regular types (T, S), and unstructured coil (-).

Q: How big and how compact is the whole molecule?
A: Three whole-structure scalars: the radius of gyration (RMS distance of Cα from centroid, in Å), the count of Cα–Cα contacts (pairs closer than 8 Å and separated by more than four residues in sequence — i.e. tertiary, not local, contacts), and the bounding-box dimensions. Together they distinguish compact globular folds from extended fibres or disordered chains.

Q: How confident is the AlphaFold model at each residue?
A: For AlphaFold models, the B-factor field carries pLDDT — the model's own estimate of local accuracy on a 0–100 scale. Regions with pLDDT<50 should be treated as essentially unmodeled; they often correspond to intrinsically disordered segments.

Q: What family and function is it annotated with?
A: Functional annotations link the protein to curated databases. InterPro entries identify conserved domains and families by matching the sequence against member-database signatures (Pfam, PROSITE, CDD, …). Gene Ontology (GO) terms describe molecular function, biological process, and cellular component in a controlled vocabulary. CATH places the structure in a hierarchical fold classification (Class/Architecture/Topology/Homologous-superfamily). The organism is the source species.

Q: What known structures does this most resemble?
A: Nearest PDB neighbors are the top structural matches found by Foldseek when searching this structure against the entire Protein Data Bank. Each hit reports a TM-score (0 to 1; >0.5 almost always implies the same fold) and an E-value. These are *structural* homologs — they may share no detectable sequence similarity.

Q: Which residues are buried vs exposed?
A: Solvent-accessible surface area (SASA) is the area in Å² traced out by the centre of a 1.4 Å probe sphere (a water molecule) rolled over the protein's van der Waals surface (Shrake–Rupley / Lee–Richards construction). Buried residues have near-zero SASA; fully exposed residues can exceed 200 Å². The total SASA scales roughly with the number of surface residues.

Q: What are the backbone torsion angles?
A: φ (phi) and ψ (psi) are the two rotatable backbone dihedrals per residue: φ is the C(i-1)–N–Cα–C torsion, ψ is the N–Cα–C–N(i+1) torsion, both in degrees on (−180°, 180°]. α-helical residues cluster near (−60°, −45°); β-strand residues near (−120°, +130°). A Ramachandran plot is simply a scatter of (φ, ψ) for every residue.

Q: Are the domains correctly placed relative to each other?
A: Predicted aligned error is AlphaFold's pairwise confidence. Unlike pLDDT (per-residue), PAE is per-residue-pair and captures whether two parts of the structure are correctly 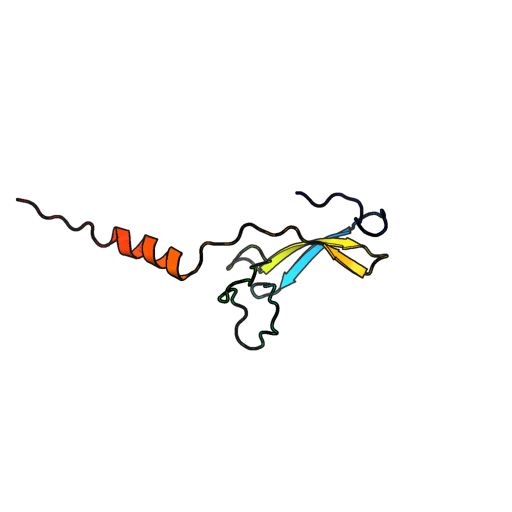placed relative to each other. Units are ångströms of expected positional error.

Q: What if only a Cα trace is available?
A: P-SEA three-state annotation labels each residue as helix, strand, or coil based purely on the geometry of the Cα trace. It serves as a fallback when the full backbone (and thus DSSP) is unavailable.

Q: What is the amino-acid chain?
A: This is the polypeptide sequence — one letter per residue, N-terminus first. Length ranges from a few dozen residues for small domains to over a thousand for large multi-domain proteins.

Q: What do the rendered images show?
A: The six renders are orthographic views along the three Cartesian axes in both directions. Representation (cartoon, sticks, or surface) and color scheme (sequence-rainbow or by-chain) vary across proteins so the training set covers all the common visualization conventions.

Q: What do the diagnostic plots show?
A: Plot images: a contact map (which residues are close in 3D, as an N×N binary image), a Ramachandran scatter (backbone torsion angles, revealing secondary-structure composition at a glance), and — for AlphaFold structures — a PAE heatmap (pairwise prediction confidence).

Q: How mobile is each atom in the crystal?
A: B-factor (Debye–Waller factor) reflects atomic displacement in the crystal lattice. It is an experimental observable (units Å²), not a prediction; low values mean the atom is pinned down, high values mean it moves or is heterogeneous across the crystal.

Q: Where is each backbone atom in 3D?
A: The mmCIF table is the protein's shape written out atom by atom. For each backbone N, Cα, C, and carbonyl O, it records an (x, y, z) coordinate triple in Å plus the residue type, chain letter, and residue number.